Protein AF-A0A4S3PRY6-F1 (afdb_monomer_lite)

InterPro domains:
  IPR001901 Protein translocase complex, SecE/Sec61-gamma subunit [MF_00422] (2-57)
  IPR001901 Protein translocase complex, SecE/Sec61-gamma subunit [PF00584] (6-59)
  IPR001901 Protein translocase complex, SecE/Sec61-gamma subunit [PS01067] (7-35)
  IPR005807 SecE subunit of protein translocation complex, bacterial-like [PTHR33910] (1-59)
  IPR005807 SecE subunit of protein translocation complex, bacterial-like [TIGR00964] (4-59)
  IPR038379 SecE superfamily [G3DSA:1.20.5.1030] (1-58)

pLDDT: mean 91.65, std 6.99, range [62.0, 98.38]

Organism: NCBI:txid1033734

Structure (mmCIF, N/CA/C/O backbone):
data_AF-A0A4S3PRY6-F1
#
_entry.id   AF-A0A4S3PRY6-F1
#
loop_
_atom_site.group_PDB
_atom_site.id
_atom_site.type_symbol
_atom_site.label_atom_id
_atom_site.label_alt_id
_atom_site.label_comp_id
_atom_site.label_asym_id
_atom_site.label_entity_id
_atom_site.label_seq_id
_atom_site.pdbx_PDB_ins_code
_atom_site.Cartn_x
_atom_site.Cartn_y
_atom_site.Cartn_z
_atom_site.occupancy
_atom_site.B_iso_or_equiv
_atom_site.auth_seq_id
_atom_site.auth_comp_id
_atom_site.auth_asym_id
_atom_site.auth_atom_id
_atom_site.pdbx_PDB_model_num
ATOM 1 N N . MET A 1 1 ? 1.452 11.685 37.620 1.00 62.00 1 MET A N 1
ATOM 2 C CA . MET A 1 1 ? 1.150 10.390 36.955 1.00 62.00 1 MET A CA 1
ATOM 3 C C . MET A 1 1 ? -0.346 10.077 36.811 1.00 62.00 1 MET A C 1
ATOM 5 O O . MET A 1 1 ? -0.755 9.782 35.698 1.00 62.00 1 MET A O 1
ATOM 9 N N . LYS A 1 2 ? -1.193 10.212 37.851 1.00 75.75 2 LYS A N 1
ATOM 10 C CA . LYS A 1 2 ? -2.653 9.927 37.770 1.00 75.75 2 LYS A CA 1
ATOM 11 C C . LYS A 1 2 ? -3.435 10.716 36.692 1.00 75.75 2 LYS A C 1
ATOM 13 O O . LYS A 1 2 ? -4.438 10.232 36.185 1.00 75.75 2 LYS A O 1
ATOM 18 N N . ARG A 1 3 ? -2.987 11.927 36.333 1.00 81.69 3 ARG A N 1
ATOM 19 C CA . ARG A 1 3 ? -3.588 12.749 35.259 1.00 81.69 3 ARG A CA 1
ATOM 20 C C . ARG A 1 3 ? -3.327 12.190 33.855 1.00 81.69 3 ARG A C 1
ATOM 22 O O . ARG A 1 3 ? -4.238 12.166 33.040 1.00 81.69 3 ARG A O 1
ATOM 29 N N . ILE A 1 4 ? -2.108 11.713 33.602 1.00 88.94 4 ILE A N 1
ATOM 30 C CA . ILE A 1 4 ? -1.690 11.184 32.294 1.00 88.94 4 ILE A CA 1
ATOM 31 C C . ILE A 1 4 ? -2.430 9.876 32.001 1.00 88.94 4 ILE A C 1
ATOM 33 O O . ILE A 1 4 ? -2.989 9.706 30.924 1.00 88.94 4 ILE A O 1
ATOM 37 N N . THR A 1 5 ? -2.528 8.982 32.988 1.00 88.06 5 THR A N 1
ATOM 38 C CA . THR A 1 5 ? -3.281 7.728 32.833 1.00 88.06 5 THR A CA 1
ATOM 39 C C . THR A 1 5 ? -4.773 7.971 32.594 1.00 88.06 5 THR A C 1
ATOM 41 O O . THR A 1 5 ? -5.388 7.265 31.796 1.00 88.06 5 THR A O 1
ATOM 44 N N . LYS A 1 6 ? -5.359 8.997 33.231 1.00 89.75 6 LYS A N 1
ATOM 45 C CA . LYS A 1 6 ? -6.746 9.413 32.981 1.00 89.75 6 LYS A CA 1
ATOM 46 C C . LYS A 1 6 ? -6.935 9.951 31.557 1.00 89.75 6 LYS A C 1
ATOM 48 O O . LYS A 1 6 ? -7.882 9.544 30.894 1.00 89.75 6 LYS A O 1
ATOM 53 N N . PHE A 1 7 ? -6.003 10.770 31.068 1.00 91.00 7 PHE A N 1
ATOM 54 C CA . PHE A 1 7 ? -6.020 11.298 29.702 1.00 91.00 7 PHE A CA 1
ATOM 55 C C . PHE A 1 7 ? -5.984 10.183 28.644 1.00 91.00 7 PHE A C 1
ATOM 57 O O . PHE A 1 7 ? -6.871 10.114 27.800 1.00 91.00 7 PHE A O 1
ATOM 64 N N . PHE A 1 8 ? -5.039 9.239 28.732 1.00 93.25 8 PHE A N 1
ATOM 65 C CA . PHE A 1 8 ? -4.982 8.106 27.793 1.00 93.25 8 PHE A CA 1
ATOM 66 C C . PHE A 1 8 ? -6.248 7.242 27.836 1.00 93.25 8 PHE A C 1
ATOM 68 O O . PHE A 1 8 ? -6.710 6.762 26.801 1.00 93.25 8 PHE A O 1
ATOM 75 N N . ARG A 1 9 ? -6.853 7.070 29.018 1.00 91.88 9 ARG A N 1
ATOM 76 C CA . ARG A 1 9 ? -8.122 6.344 29.160 1.00 91.88 9 ARG A CA 1
ATOM 77 C C . ARG A 1 9 ? -9.272 7.051 28.440 1.00 91.88 9 ARG A C 1
ATOM 79 O O . ARG A 1 9 ? -10.097 6.377 27.826 1.00 91.88 9 ARG A O 1
ATOM 86 N N . GLU A 1 10 ? -9.334 8.377 28.513 1.00 92.81 10 GLU A N 1
ATOM 87 C CA . GLU A 1 10 ? -10.327 9.187 27.799 1.00 92.81 10 GLU A CA 1
ATOM 88 C C . GLU A 1 10 ? -10.096 9.146 26.280 1.00 92.81 10 GLU A C 1
ATOM 90 O O . GLU A 1 10 ? -11.044 8.898 25.538 1.00 92.81 10 GLU A O 1
ATOM 95 N N . VAL A 1 11 ? -8.842 9.240 25.820 1.00 93.19 11 VAL A N 1
ATOM 96 C CA . VAL A 1 11 ? -8.474 9.121 24.394 1.00 93.19 11 VAL A CA 1
ATOM 97 C C . VAL A 1 11 ? -8.879 7.764 23.818 1.00 93.19 11 VAL A C 1
ATOM 99 O O . VAL A 1 11 ? -9.548 7.706 22.790 1.00 93.19 11 VAL A O 1
ATOM 102 N N . VAL A 1 12 ? -8.551 6.661 24.501 1.00 91.12 12 VAL A N 1
ATOM 103 C CA . VAL A 1 12 ? -8.958 5.312 24.069 1.00 91.12 12 VAL A CA 1
ATOM 104 C C . VAL A 1 12 ? -10.483 5.180 24.037 1.00 91.12 12 VAL A C 1
ATOM 106 O O . VAL A 1 12 ? -11.025 4.492 23.172 1.00 91.12 12 VAL A O 1
ATOM 109 N N . ARG A 1 13 ? -11.198 5.833 24.962 1.00 91.50 13 ARG A N 1
ATOM 110 C CA . ARG A 1 13 ? -12.666 5.817 24.981 1.00 91.50 13 ARG A CA 1
ATOM 111 C C . ARG A 1 13 ? -13.256 6.515 23.757 1.00 91.50 13 ARG A C 1
ATOM 113 O O . ARG A 1 13 ? -14.210 5.989 23.195 1.00 91.50 13 ARG A O 1
ATOM 120 N N . GLU A 1 14 ? -12.693 7.643 23.333 1.00 92.31 14 GLU A N 1
ATOM 121 C CA . GLU A 1 14 ? -13.158 8.348 22.133 1.00 92.31 14 GLU A CA 1
ATOM 122 C C . GLU A 1 14 ? -12.709 7.667 20.834 1.00 92.31 14 GLU A C 1
ATOM 124 O O . GLU A 1 14 ? -13.510 7.530 19.913 1.00 92.31 14 GLU A O 1
ATOM 129 N N . MET A 1 15 ? -11.504 7.091 20.791 1.00 90.31 15 MET A N 1
ATOM 130 C CA . MET A 1 15 ? -11.058 6.252 19.667 1.00 90.31 15 MET A CA 1
ATOM 131 C C . MET A 1 15 ? -11.931 5.011 19.449 1.00 90.31 15 MET A C 1
ATOM 133 O O . MET A 1 15 ? -11.966 4.468 18.351 1.00 90.31 15 MET A O 1
ATOM 137 N N . LYS A 1 16 ? -12.641 4.521 20.468 1.00 86.69 16 LYS A N 1
ATOM 138 C CA . LYS A 1 16 ? -13.612 3.430 20.286 1.00 86.69 16 LYS A CA 1
ATOM 139 C C . LYS A 1 16 ? -14.918 3.886 19.631 1.00 86.69 16 LYS A C 1
ATOM 141 O O . LYS A 1 16 ? -15.643 3.038 19.123 1.00 86.69 16 LYS A O 1
ATOM 146 N N . LYS A 1 17 ? -15.231 5.187 19.653 1.00 88.94 17 LYS A N 1
ATOM 147 C CA . LYS A 1 17 ? -16.428 5.748 19.005 1.00 88.94 17 LYS A CA 1
ATOM 148 C C . LYS A 1 17 ? -16.202 6.077 17.534 1.00 88.94 17 LYS A C 1
ATOM 150 O O . LYS A 1 17 ? -17.166 6.230 16.792 1.00 88.94 17 LYS A O 1
ATOM 155 N N . THR A 1 18 ? -14.947 6.191 17.106 1.00 88.31 18 THR A N 1
ATOM 156 C CA . THR A 1 18 ? -14.615 6.406 15.699 1.00 88.31 18 THR A CA 1
ATOM 157 C C . THR A 1 18 ? -14.826 5.122 14.901 1.00 88.31 18 THR A C 1
ATOM 159 O O . THR A 1 18 ? -14.475 4.030 15.350 1.00 88.31 18 THR A O 1
ATOM 162 N N . SER A 1 19 ? -15.378 5.250 13.698 1.00 84.81 19 SER A N 1
ATOM 163 C CA . SER A 1 19 ? -15.622 4.142 12.778 1.00 84.81 19 SER A CA 1
ATOM 164 C C . SER A 1 19 ? -14.309 3.632 12.177 1.00 84.81 19 SER A C 1
ATOM 166 O O . SER A 1 19 ? -13.891 4.072 11.106 1.00 84.81 19 SER A O 1
ATOM 168 N N . TRP A 1 20 ? -13.640 2.715 12.874 1.00 88.62 20 TRP A N 1
ATOM 169 C CA . TRP A 1 20 ? -12.477 2.026 12.320 1.00 88.62 20 TRP A CA 1
ATOM 170 C C . TRP A 1 20 ? -12.897 1.109 11.165 1.00 88.62 20 TRP A C 1
ATOM 172 O O . TRP A 1 20 ? -13.941 0.452 11.254 1.00 88.62 20 TRP A O 1
ATOM 182 N N . PRO A 1 21 ? -12.090 1.036 10.095 1.00 85.38 21 PRO A N 1
ATOM 183 C CA . PRO A 1 21 ? -12.363 0.167 8.959 1.00 85.38 21 PRO A CA 1
ATOM 184 C C . PRO A 1 21 ? -12.449 -1.297 9.393 1.00 85.38 21 PRO A C 1
ATOM 186 O O . PRO A 1 21 ? -11.753 -1.755 10.308 1.00 85.38 21 PRO A O 1
ATOM 189 N N . LYS A 1 22 ? -13.312 -2.063 8.721 1.00 89.94 22 LYS A N 1
ATOM 190 C CA . LYS A 1 22 ? -13.474 -3.490 9.026 1.00 89.94 22 LYS A CA 1
ATOM 191 C C . LYS A 1 22 ? -12.216 -4.251 8.612 1.00 89.94 22 LYS A C 1
ATOM 193 O O . LYS A 1 22 ? -11.591 -3.935 7.603 1.00 89.94 22 LYS A O 1
ATOM 198 N N . ARG A 1 23 ? -11.890 -5.339 9.324 1.00 87.88 23 ARG A N 1
ATOM 199 C CA . ARG A 1 23 ? -10.717 -6.188 9.015 1.00 87.88 23 ARG A CA 1
ATOM 200 C C . ARG A 1 23 ? -10.649 -6.601 7.537 1.00 87.88 23 ARG A C 1
ATOM 202 O O . ARG A 1 23 ? -9.578 -6.576 6.950 1.00 87.88 23 ARG A O 1
ATOM 209 N N . LYS A 1 24 ? -11.800 -6.902 6.925 1.00 90.12 24 LYS A N 1
ATOM 210 C CA . LYS A 1 24 ? -11.908 -7.261 5.502 1.00 90.12 24 LYS A CA 1
ATOM 211 C C . LYS A 1 24 ? -11.506 -6.120 4.556 1.00 90.12 24 LYS A C 1
ATOM 213 O O . LYS A 1 24 ? -10.870 -6.375 3.539 1.00 90.12 24 LYS A O 1
ATOM 218 N N . GLU A 1 25 ? -11.873 -4.881 4.879 1.00 89.88 25 GLU A N 1
ATOM 219 C CA . GLU A 1 25 ? -11.514 -3.699 4.082 1.00 89.88 25 GLU A CA 1
ATOM 220 C C . GLU A 1 25 ? -10.016 -3.427 4.178 1.00 89.88 25 GLU A C 1
ATOM 222 O O . GLU A 1 25 ? -9.368 -3.243 3.154 1.00 89.88 25 GLU A O 1
ATOM 227 N N . LEU A 1 26 ? -9.456 -3.516 5.389 1.00 92.62 26 LEU A N 1
ATOM 228 C CA . LEU A 1 26 ? -8.017 -3.376 5.614 1.00 92.62 26 LEU A CA 1
ATOM 229 C C . LEU A 1 26 ? -7.216 -4.389 4.795 1.00 92.62 26 LEU A C 1
ATOM 231 O O . LEU A 1 26 ? -6.310 -3.997 4.069 1.00 92.62 26 LEU A O 1
ATOM 235 N N . THR A 1 27 ? -7.587 -5.673 4.837 1.00 93.81 27 THR A N 1
ATOM 236 C CA . THR A 1 27 ? -6.917 -6.705 4.035 1.00 93.81 27 THR A CA 1
ATOM 237 C C . THR A 1 27 ? -7.010 -6.409 2.540 1.00 93.81 27 THR A C 1
ATOM 239 O O . THR A 1 27 ? -6.016 -6.547 1.831 1.00 93.81 27 THR A O 1
ATOM 242 N N . ARG A 1 28 ? -8.172 -5.955 2.049 1.00 94.50 28 ARG A N 1
ATOM 243 C CA . ARG A 1 28 ? -8.331 -5.577 0.639 1.00 94.50 28 ARG A CA 1
ATOM 244 C C . ARG A 1 28 ? -7.403 -4.423 0.266 1.00 94.50 28 ARG A C 1
ATOM 246 O O . ARG A 1 28 ? -6.747 -4.509 -0.766 1.00 94.50 28 ARG A O 1
ATOM 253 N N . TYR A 1 29 ? -7.324 -3.381 1.092 1.00 95.12 29 TYR A N 1
ATOM 254 C CA . TYR A 1 29 ? -6.424 -2.254 0.847 1.00 95.12 29 TYR A CA 1
ATOM 255 C C . TYR A 1 29 ? -4.963 -2.692 0.837 1.00 95.12 29 TYR A C 1
ATOM 257 O O . TYR A 1 29 ? -4.245 -2.352 -0.094 1.00 95.12 29 TYR A O 1
ATOM 265 N N . THR A 1 30 ? -4.538 -3.521 1.792 1.00 95.62 30 THR A N 1
ATOM 266 C CA . THR A 1 30 ? -3.170 -4.055 1.811 1.00 95.62 30 THR A CA 1
ATOM 267 C C . THR A 1 30 ? -2.853 -4.866 0.555 1.00 95.62 30 THR A C 1
ATOM 269 O O . THR A 1 30 ? -1.785 -4.687 -0.022 1.00 95.62 30 THR A O 1
ATOM 272 N N . ILE A 1 31 ? -3.778 -5.717 0.096 1.00 97.50 31 ILE A N 1
ATOM 273 C C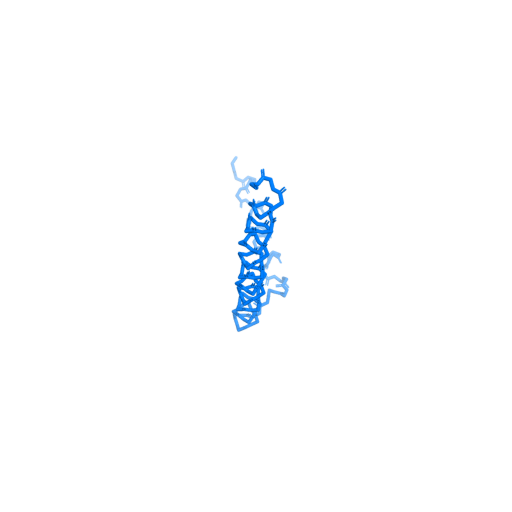A . ILE A 1 31 ? -3.594 -6.506 -1.132 1.00 97.50 31 ILE A CA 1
ATOM 274 C C . ILE A 1 31 ? -3.471 -5.595 -2.353 1.00 97.50 31 ILE A C 1
ATOM 276 O O . ILE A 1 31 ? -2.573 -5.798 -3.169 1.00 97.50 31 ILE A O 1
ATOM 280 N N . VAL A 1 32 ? -4.340 -4.588 -2.480 1.00 97.38 32 VAL A N 1
ATOM 281 C CA . VAL A 1 32 ? -4.272 -3.628 -3.590 1.00 97.38 32 VAL A CA 1
ATOM 282 C C . VAL A 1 32 ? -2.926 -2.908 -3.577 1.00 97.38 32 VAL A C 1
ATOM 284 O O . VAL A 1 32 ? -2.237 -2.916 -4.593 1.00 97.38 32 VAL A O 1
ATOM 287 N N . THR A 1 33 ? -2.503 -2.374 -2.429 1.00 97.62 33 THR A N 1
ATOM 288 C CA . THR A 1 33 ? -1.214 -1.683 -2.307 1.00 97.62 33 THR A CA 1
ATOM 289 C C . THR A 1 33 ? -0.047 -2.599 -2.670 1.00 97.62 33 THR A C 1
ATOM 291 O O . THR A 1 33 ? 0.791 -2.222 -3.486 1.00 97.62 33 THR A O 1
ATOM 294 N N . LEU A 1 34 ? -0.006 -3.826 -2.143 1.00 98.31 34 LEU A N 1
ATOM 295 C CA . LEU A 1 34 ? 1.048 -4.791 -2.476 1.00 98.31 34 LEU A CA 1
ATOM 296 C C . LEU A 1 34 ? 1.081 -5.107 -3.972 1.00 98.31 34 LEU A C 1
ATOM 298 O O . LEU A 1 34 ? 2.150 -5.105 -4.573 1.00 98.31 34 LEU A O 1
ATOM 302 N N . THR A 1 35 ? -0.085 -5.311 -4.583 1.00 98.12 35 THR A N 1
ATOM 303 C CA . THR A 1 35 ? -0.194 -5.57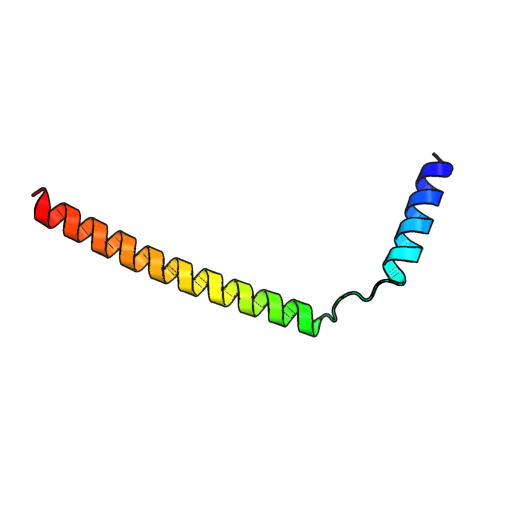1 -6.023 1.00 98.12 35 THR A CA 1
ATOM 304 C C . THR A 1 35 ? 0.348 -4.394 -6.832 1.00 98.12 35 THR A C 1
ATOM 306 O O . THR A 1 35 ? 1.128 -4.597 -7.760 1.00 98.12 35 THR A O 1
ATOM 309 N N . THR A 1 36 ? -0.003 -3.157 -6.457 1.00 97.81 36 THR A N 1
ATOM 310 C CA . THR A 1 36 ? 0.499 -1.958 -7.146 1.00 97.81 36 THR A CA 1
ATOM 311 C C . THR A 1 36 ? 2.007 -1.791 -7.002 1.00 97.81 36 THR A C 1
ATOM 313 O O . THR A 1 36 ? 2.674 -1.479 -7.982 1.00 97.81 36 THR A O 1
ATOM 316 N N . VAL A 1 37 ? 2.559 -2.055 -5.814 1.00 98.38 37 VAL A N 1
ATOM 317 C CA . VAL A 1 37 ? 4.002 -1.958 -5.572 1.00 98.38 37 VAL A CA 1
ATOM 318 C C . VAL A 1 37 ? 4.745 -3.000 -6.395 1.00 98.38 37 VAL A C 1
ATOM 320 O O . VAL A 1 37 ? 5.673 -2.639 -7.104 1.00 98.38 37 VAL A O 1
ATOM 323 N N . ILE A 1 38 ? 4.305 -4.262 -6.376 1.00 98.38 38 ILE A N 1
ATOM 324 C CA . ILE A 1 38 ? 4.934 -5.338 -7.156 1.00 98.38 38 ILE A CA 1
ATOM 325 C C . ILE A 1 38 ? 4.923 -5.000 -8.649 1.00 98.38 38 ILE A C 1
ATOM 327 O O . ILE A 1 38 ? 5.951 -5.126 -9.309 1.00 98.38 38 ILE A O 1
ATOM 331 N N . PHE A 1 39 ? 3.789 -4.532 -9.176 1.00 98.31 39 PHE A N 1
ATOM 332 C CA . PHE A 1 39 ? 3.677 -4.145 -10.581 1.00 98.31 39 PHE A CA 1
ATOM 333 C C . PHE A 1 39 ? 4.674 -3.039 -10.954 1.00 98.31 39 PHE A C 1
ATOM 335 O O . PHE A 1 39 ? 5.421 -3.176 -11.922 1.00 98.31 39 PHE A O 1
ATOM 342 N N . VAL A 1 40 ? 4.722 -1.967 -10.159 1.00 98.00 40 VAL A N 1
ATOM 343 C CA . VAL A 1 40 ? 5.625 -0.834 -10.396 1.00 98.00 40 VAL A CA 1
ATOM 344 C C . VAL A 1 40 ? 7.092 -1.246 -10.238 1.00 98.00 40 VAL A C 1
ATOM 346 O O . VAL A 1 40 ? 7.925 -0.841 -11.042 1.00 98.00 40 VAL A O 1
ATOM 349 N N . SER A 1 41 ? 7.420 -2.093 -9.259 1.00 98.12 41 SER A N 1
ATOM 350 C CA . SER A 1 41 ? 8.777 -2.619 -9.075 1.00 98.12 41 SER A CA 1
ATOM 351 C C . SER A 1 41 ? 9.252 -3.434 -10.277 1.00 98.12 41 SER A C 1
ATOM 353 O O . SER A 1 41 ? 10.383 -3.255 -10.718 1.00 98.12 41 SER A O 1
ATOM 355 N N . VAL A 1 42 ? 8.398 -4.299 -10.836 1.00 98.12 42 VAL A N 1
ATOM 356 C CA . VAL A 1 42 ? 8.733 -5.065 -12.048 1.00 98.12 42 VAL A CA 1
ATOM 357 C C . VAL A 1 42 ? 8.911 -4.135 -13.246 1.00 98.12 42 VAL A C 1
ATOM 359 O O . VAL A 1 42 ? 9.863 -4.293 -14.003 1.00 98.12 42 VAL A O 1
ATOM 362 N N . PHE A 1 43 ? 8.034 -3.143 -13.404 1.00 97.44 43 PHE A N 1
ATOM 363 C CA . PHE A 1 43 ? 8.149 -2.150 -14.470 1.00 97.44 43 PHE A CA 1
ATOM 364 C C . PHE A 1 43 ? 9.483 -1.395 -14.416 1.00 97.44 43 PHE A C 1
ATOM 366 O O . PHE A 1 43 ? 10.170 -1.306 -15.432 1.00 97.44 43 PHE A O 1
ATOM 373 N N . PHE A 1 44 ? 9.887 -0.917 -13.235 1.00 97.44 44 PHE A N 1
ATOM 374 C CA . PHE A 1 44 ? 11.189 -0.272 -13.070 1.00 97.44 44 PHE A CA 1
ATOM 375 C C . PHE A 1 44 ? 12.346 -1.223 -13.358 1.00 97.44 44 PHE A C 1
ATOM 377 O O . PHE A 1 44 ? 13.241 -0.848 -14.101 1.00 97.44 44 PHE A O 1
ATOM 384 N N . ALA A 1 45 ? 12.288 -2.473 -12.890 1.00 96.38 45 ALA A N 1
ATOM 385 C CA . ALA A 1 45 ? 13.331 -3.453 -13.188 1.00 96.38 45 ALA A CA 1
ATOM 386 C C . ALA A 1 45 ? 13.517 -3.673 -14.701 1.00 96.38 45 ALA A C 1
ATOM 388 O O . ALA A 1 45 ? 14.644 -3.760 -15.181 1.00 96.38 45 ALA A O 1
ATOM 389 N N . VAL A 1 46 ? 12.424 -3.728 -15.468 1.00 97.31 46 VAL A N 1
ATOM 390 C CA . VAL A 1 46 ? 12.486 -3.847 -16.934 1.00 97.31 46 VAL A CA 1
ATOM 391 C C . VAL A 1 46 ? 13.107 -2.602 -17.563 1.00 97.31 46 VAL A C 1
ATOM 393 O O . VAL A 1 46 ? 13.947 -2.721 -18.453 1.00 97.31 46 VAL A O 1
ATOM 396 N N . ILE A 1 47 ? 12.711 -1.414 -17.106 1.00 97.25 47 ILE A N 1
ATOM 397 C CA . ILE A 1 47 ? 13.249 -0.149 -17.613 1.00 97.25 47 ILE A CA 1
ATOM 398 C C . ILE A 1 47 ? 14.735 -0.017 -17.304 1.00 97.25 47 ILE A C 1
ATOM 400 O O . ILE A 1 47 ? 15.498 0.319 -18.203 1.00 97.25 47 ILE A O 1
ATOM 404 N N . ASP A 1 48 ? 15.157 -0.311 -16.079 1.00 95.62 48 ASP A N 1
ATOM 405 C CA . ASP A 1 48 ? 16.551 -0.185 -15.659 1.00 95.62 48 ASP A CA 1
ATOM 406 C C . ASP A 1 48 ? 17.454 -1.098 -16.493 1.00 95.62 48 ASP A C 1
ATOM 408 O O . ASP A 1 48 ? 18.510 -0.668 -16.958 1.00 95.62 48 ASP A O 1
ATOM 412 N N . LEU A 1 49 ? 17.012 -2.335 -16.751 1.00 94.31 49 LEU A N 1
ATOM 413 C CA . LEU A 1 49 ? 17.718 -3.270 -17.629 1.00 94.31 49 LEU A CA 1
ATOM 414 C C . LEU A 1 49 ? 17.730 -2.784 -19.083 1.00 94.31 49 LEU A C 1
ATOM 416 O O . LEU A 1 49 ? 18.782 -2.787 -19.717 1.00 94.31 49 LEU A O 1
ATOM 420 N N . GLY A 1 50 ? 16.590 -2.323 -19.602 1.00 94.12 50 GLY A N 1
ATOM 421 C CA . GLY A 1 50 ? 16.493 -1.810 -20.969 1.00 94.12 50 GLY A CA 1
ATOM 422 C C . GLY A 1 50 ? 17.384 -0.590 -21.203 1.00 94.12 50 GLY A C 1
ATOM 423 O O . GLY A 1 50 ? 18.103 -0.534 -22.197 1.00 94.12 50 GLY A O 1
ATOM 424 N N . ILE A 1 51 ? 17.386 0.362 -20.268 1.00 94.81 51 ILE A N 1
ATOM 425 C CA . ILE A 1 51 ? 18.243 1.549 -20.317 1.00 94.81 51 ILE A CA 1
ATOM 426 C C . ILE A 1 51 ? 19.713 1.153 -20.168 1.00 94.81 51 ILE A C 1
ATOM 428 O O . ILE A 1 51 ? 20.542 1.657 -20.920 1.00 94.81 51 ILE A O 1
ATO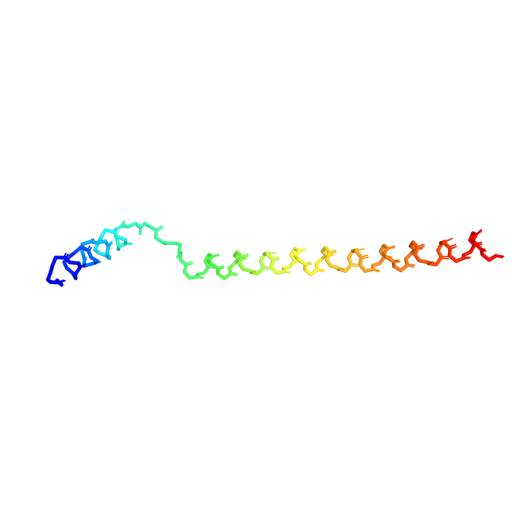M 432 N N . SER A 1 52 ? 20.050 0.246 -19.247 1.00 92.69 52 SER A N 1
ATOM 433 C CA . SER A 1 52 ? 21.438 -0.194 -19.038 1.00 92.69 52 SER A CA 1
ATOM 434 C C . SER A 1 52 ? 22.046 -0.804 -20.300 1.00 92.69 52 SER A C 1
ATOM 436 O O . SER A 1 52 ? 23.168 -0.459 -20.666 1.00 92.69 52 SER A O 1
ATOM 438 N N . GLU A 1 53 ? 21.302 -1.664 -20.996 1.00 90.94 53 GLU A N 1
ATOM 439 C CA . GLU A 1 53 ? 21.762 -2.271 -22.249 1.00 90.94 53 GLU A CA 1
ATOM 440 C C . GLU A 1 53 ? 21.812 -1.254 -23.400 1.00 90.94 53 GLU A C 1
ATOM 442 O O . GLU A 1 53 ? 22.757 -1.261 -24.187 1.00 90.94 53 GLU A O 1
ATOM 447 N N . LEU A 1 54 ? 20.858 -0.317 -23.469 1.00 93.12 54 LEU A N 1
ATOM 448 C CA . LEU A 1 54 ? 20.876 0.753 -24.471 1.00 93.12 54 LEU A CA 1
ATOM 449 C C . LEU A 1 54 ? 22.084 1.685 -24.294 1.00 93.12 54 LEU A C 1
ATOM 451 O O . LEU A 1 54 ? 22.711 2.084 -25.270 1.00 93.12 54 LEU A O 1
ATOM 455 N N . ILE A 1 55 ? 22.420 2.020 -23.047 1.00 93.69 55 ILE A N 1
ATOM 456 C CA . ILE A 1 55 ? 23.593 2.829 -22.703 1.00 93.69 55 ILE A CA 1
ATOM 457 C C . ILE A 1 55 ? 2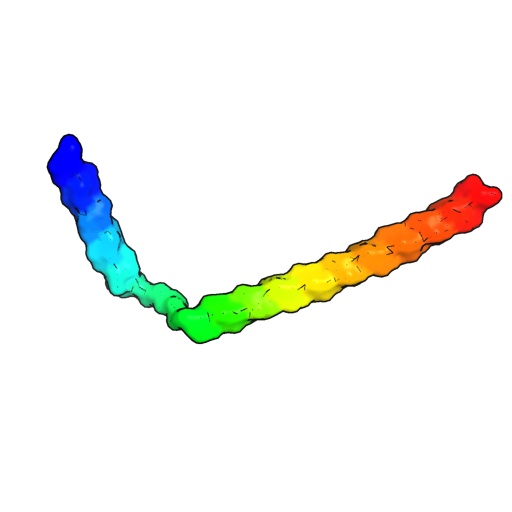4.874 2.095 -23.096 1.00 93.69 55 ILE A C 1
ATOM 459 O O . ILE A 1 55 ? 25.746 2.719 -23.693 1.00 93.69 55 ILE A O 1
ATOM 463 N N . ARG A 1 56 ? 24.982 0.789 -22.810 1.00 91.06 56 ARG A N 1
ATOM 464 C CA . ARG A 1 56 ? 26.133 -0.024 -23.235 1.00 91.06 56 ARG A CA 1
ATOM 465 C C . ARG A 1 56 ? 26.323 0.029 -24.746 1.00 91.06 56 ARG A C 1
ATOM 467 O O . ARG A 1 56 ? 27.399 0.389 -25.185 1.00 91.06 56 ARG A O 1
ATOM 474 N N . LEU A 1 57 ? 25.265 -0.200 -25.522 1.00 90.31 57 LEU A N 1
ATOM 475 C CA . LEU A 1 57 ? 25.321 -0.180 -26.989 1.00 90.31 57 LEU A CA 1
ATOM 476 C C . LEU A 1 57 ? 25.750 1.175 -27.589 1.00 90.31 57 LEU A C 1
ATOM 478 O O . LEU A 1 57 ? 26.217 1.217 -28.720 1.00 90.31 57 LEU A O 1
ATOM 482 N N . VAL A 1 58 ? 25.514 2.286 -26.884 1.00 92.00 58 VAL A N 1
ATOM 483 C CA . VAL A 1 58 ? 25.844 3.641 -27.364 1.00 92.00 58 VAL A CA 1
ATOM 484 C C . VAL A 1 58 ? 27.239 4.099 -26.917 1.00 92.00 58 VAL A C 1
ATOM 486 O O . VAL A 1 58 ? 27.841 4.934 -27.592 1.00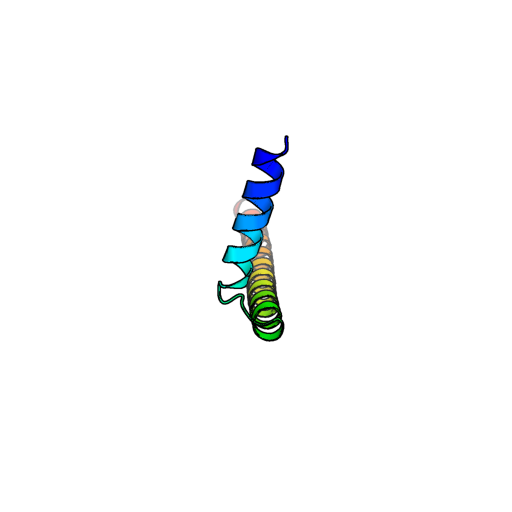 92.00 58 VAL A O 1
ATOM 489 N N . LEU A 1 59 ? 27.726 3.625 -25.764 1.00 84.06 59 LEU A N 1
ATOM 490 C CA . LEU A 1 59 ? 29.027 4.005 -25.192 1.00 84.06 59 LEU A CA 1
ATOM 491 C C . LEU A 1 59 ? 30.178 3.061 -25.566 1.00 84.06 59 LEU A C 1
ATOM 493 O O . LEU A 1 59 ? 31.330 3.491 -25.490 1.00 84.06 59 LEU A O 1
ATOM 497 N N . GLU A 1 60 ? 29.876 1.815 -25.925 1.00 64.75 60 GLU A N 1
ATOM 498 C CA . GLU A 1 60 ? 30.794 0.870 -26.582 1.00 64.75 60 GLU A CA 1
ATOM 499 C C . GLU A 1 60 ? 30.726 1.017 -28.108 1.00 64.75 60 GLU A C 1
ATOM 501 O O . GLU A 1 60 ? 31.805 0.971 -28.744 1.00 64.75 60 GLU A O 1
#

Radius of gyration: 24.34 Å; chains: 1; bounding box: 47×20×65 Å

Sequence (60 aa):
MKRITKFFREVVREMKKTSWPKRKELTRYTIVTLTTVIFVSVFFAVIDLGISELIRLVLE

Secondary structure (DSSP, 8-state):
-HHHHHHHHHHHH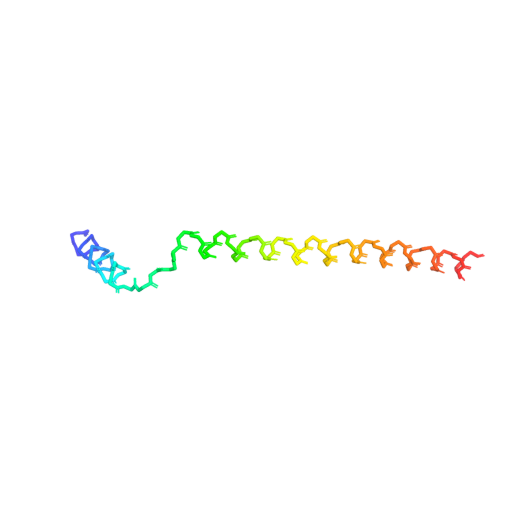HHTTS-PPPHHHHHHHHHHHHHHHHHHHHHHHHHHHHHHHHHHHHH-

Foldseek 3Di:
DVVVVVVVVVVVVVVVVDDDDDPVVVVVVVVVVVVVVVVVVVVVVVVVVVVVVVVVVVVD